Protein AF-A0A177C0W7-F1 (afdb_monomer_lite)

Organism: NCBI:txid1460663

Sequence (112 aa):
MSGLIPLTIIKGAGFEHIPLPTGENATVADFHTTLTQTPSSNPTPITSGFYKIVAGPARSASYTFEEAKYVLQGQIDILDEATGITHHLVPGDYAFFPVGSQVQVCLPYRFF

Radius of gyration: 16.86 Å; chains: 1; bounding box: 41×36×50 Å

pLDDT: mean 88.58, std 11.86, range [36.47, 98.12]

Structure (mmCIF, N/CA/C/O backbone):
data_AF-A0A177C0W7-F1
#
_entry.id   AF-A0A177C0W7-F1
#
loop_
_atom_site.group_PDB
_atom_site.id
_atom_site.type_symbol
_atom_site.label_atom_id
_atom_site.label_alt_id
_atom_site.label_comp_id
_atom_site.label_asym_id
_atom_site.label_entity_id
_atom_site.label_seq_id
_atom_site.pdbx_PDB_ins_code
_atom_site.Cartn_x
_atom_site.Cartn_y
_atom_site.Cartn_z
_atom_site.occupancy
_atom_site.B_iso_or_equiv
_atom_site.auth_seq_id
_atom_site.auth_comp_id
_atom_site.auth_asym_id
_atom_site.auth_atom_id
_atom_site.pdbx_PDB_model_num
ATOM 1 N N . MET A 1 1 ? 18.690 -15.511 -29.718 1.00 49.59 1 MET A N 1
ATOM 2 C CA . MET A 1 1 ? 18.426 -16.200 -28.435 1.00 49.59 1 MET A CA 1
ATOM 3 C C . MET A 1 1 ? 17.077 -15.707 -27.949 1.00 49.59 1 MET A C 1
ATOM 5 O O . MET A 1 1 ? 16.867 -14.502 -28.001 1.00 49.59 1 MET A O 1
ATOM 9 N N . SER A 1 2 ? 16.136 -16.583 -27.594 1.00 58.94 2 SER A N 1
ATOM 10 C CA . SER A 1 2 ? 14.821 -16.143 -27.112 1.00 58.94 2 SER A CA 1
ATOM 11 C C . SER A 1 2 ? 14.996 -15.388 -25.792 1.00 58.94 2 SER A C 1
ATOM 13 O O . SER A 1 2 ? 15.368 -15.992 -24.788 1.00 58.94 2 SER A O 1
ATOM 15 N N . GLY A 1 3 ? 14.779 -14.072 -25.813 1.00 80.88 3 GLY A N 1
ATOM 16 C CA . GLY A 1 3 ? 14.931 -13.168 -24.668 1.00 80.88 3 GLY A CA 1
ATOM 17 C C . GLY A 1 3 ? 13.783 -13.276 -23.667 1.00 80.88 3 GLY A C 1
ATOM 18 O O . GLY A 1 3 ? 13.161 -12.274 -23.336 1.00 80.88 3 GLY A O 1
ATOM 19 N N . LEU A 1 4 ? 13.451 -14.496 -23.243 1.00 87.25 4 LEU A N 1
ATOM 20 C CA . LEU A 1 4 ? 12.434 -14.725 -22.223 1.00 87.25 4 LEU A CA 1
ATOM 21 C C . LEU A 1 4 ? 13.048 -14.455 -20.847 1.00 87.25 4 LEU A C 1
ATOM 23 O O . LEU A 1 4 ? 14.071 -15.040 -20.493 1.00 87.25 4 LEU A O 1
ATOM 27 N N . ILE A 1 5 ? 12.418 -13.560 -20.091 1.00 87.56 5 ILE A N 1
ATOM 28 C CA . ILE A 1 5 ? 12.817 -13.200 -18.730 1.00 87.56 5 ILE A CA 1
ATOM 29 C C . ILE A 1 5 ? 12.019 -14.072 -17.746 1.00 87.56 5 ILE A C 1
ATOM 31 O O . ILE A 1 5 ? 10.804 -14.207 -17.920 1.00 87.56 5 ILE A O 1
ATOM 35 N N . PRO A 1 6 ? 12.657 -14.693 -16.737 1.00 90.62 6 PRO A N 1
ATOM 36 C CA . PRO A 1 6 ? 11.949 -15.505 -15.753 1.00 90.62 6 PRO A CA 1
ATOM 37 C C . PRO A 1 6 ? 11.002 -14.658 -14.893 1.00 90.62 6 PRO A C 1
ATOM 39 O O . PRO A 1 6 ? 11.286 -13.504 -14.578 1.00 90.62 6 PRO A O 1
ATOM 42 N N . LEU A 1 7 ? 9.884 -15.261 -14.483 1.00 93.44 7 LEU A N 1
ATOM 43 C CA . LEU A 1 7 ? 8.944 -14.651 -13.544 1.00 93.44 7 LEU A CA 1
ATOM 44 C C . LEU A 1 7 ? 9.507 -14.680 -12.119 1.00 93.44 7 LEU A C 1
ATOM 46 O O . LEU A 1 7 ? 10.077 -15.686 -11.693 1.00 93.44 7 LEU A O 1
ATOM 50 N N . THR A 1 8 ? 9.237 -13.629 -11.348 1.00 91.25 8 THR A N 1
ATOM 51 C CA . THR A 1 8 ? 9.404 -13.656 -9.891 1.00 91.25 8 THR A CA 1
ATOM 52 C C . THR A 1 8 ? 8.135 -14.213 -9.254 1.00 91.25 8 THR A C 1
ATOM 54 O O . THR A 1 8 ? 7.058 -13.640 -9.404 1.00 91.25 8 THR A O 1
ATOM 57 N N . ILE A 1 9 ? 8.246 -15.335 -8.538 1.00 92.19 9 ILE A N 1
ATOM 58 C CA . ILE A 1 9 ? 7.121 -15.962 -7.833 1.00 92.19 9 ILE A CA 1
ATOM 59 C C . ILE A 1 9 ? 7.525 -16.219 -6.384 1.00 92.19 9 ILE A C 1
ATOM 61 O O . ILE A 1 9 ? 8.419 -17.020 -6.122 1.00 92.19 9 ILE A O 1
ATOM 65 N N . ILE A 1 10 ? 6.814 -15.596 -5.444 1.00 89.19 10 ILE A N 1
ATOM 66 C CA . ILE A 1 10 ? 6.974 -15.841 -4.007 1.00 89.19 10 ILE A CA 1
ATOM 67 C C . ILE A 1 10 ? 5.747 -16.611 -3.529 1.00 89.19 10 ILE A C 1
ATOM 69 O O . ILE A 1 10 ? 4.659 -16.064 -3.355 1.00 89.19 10 ILE A O 1
ATOM 73 N N . LYS A 1 11 ? 5.905 -17.927 -3.379 1.00 89.75 11 LYS A N 1
ATOM 74 C CA . LYS A 1 11 ? 4.843 -18.800 -2.867 1.00 89.75 11 LYS A CA 1
ATOM 75 C C . LYS A 1 11 ? 4.648 -18.529 -1.376 1.00 89.75 11 LYS A C 1
ATOM 77 O O . LYS A 1 11 ? 5.627 -18.458 -0.644 1.00 89.75 11 LYS A O 1
ATOM 82 N N . GLY A 1 12 ? 3.397 -18.399 -0.935 1.00 85.44 12 GLY A N 1
ATOM 83 C CA . GLY A 1 12 ? 3.094 -18.173 0.482 1.00 85.44 12 GLY A CA 1
ATOM 84 C C . GLY A 1 12 ? 3.552 -16.810 1.010 1.00 85.44 12 GLY A C 1
ATOM 85 O O . GLY A 1 12 ? 3.810 -16.688 2.196 1.00 85.44 12 GLY A O 1
ATOM 86 N N . ALA A 1 13 ? 3.656 -15.789 0.150 1.00 81.88 13 ALA A N 1
ATOM 87 C CA . ALA A 1 13 ? 3.980 -14.420 0.570 1.00 81.88 13 ALA A CA 1
ATOM 88 C C . ALA A 1 13 ? 2.953 -13.821 1.556 1.00 81.88 13 ALA A C 1
ATOM 90 O O . ALA A 1 13 ? 3.251 -12.848 2.244 1.00 81.88 13 ALA A O 1
ATOM 91 N N . GLY A 1 14 ? 1.745 -14.393 1.613 1.00 70.50 14 GLY A N 1
ATOM 92 C CA . GLY A 1 14 ? 0.735 -14.057 2.608 1.00 70.50 14 GLY A CA 1
ATOM 93 C C . GLY A 1 14 ? 1.064 -14.665 3.960 1.00 70.50 14 GLY A C 1
ATOM 94 O O . GLY A 1 14 ? 1.328 -15.859 4.061 1.00 70.50 14 GLY A O 1
ATOM 95 N N . PHE A 1 15 ? 1.008 -13.851 5.004 1.00 64.38 15 PHE A N 1
ATOM 96 C CA . PHE A 1 15 ? 1.153 -14.313 6.374 1.00 64.38 15 PHE A CA 1
ATOM 97 C C . PHE A 1 15 ? -0.094 -13.937 7.167 1.00 64.38 15 PHE A C 1
ATOM 99 O O . PHE A 1 15 ? -0.601 -12.819 7.107 1.00 64.38 15 PHE A O 1
ATOM 106 N N . GLU A 1 16 ? -0.575 -14.901 7.941 1.00 55.94 16 GLU A N 1
ATOM 107 C CA . GLU A 1 16 ? -1.760 -14.785 8.794 1.00 55.94 16 GLU A CA 1
ATOM 108 C C . GLU A 1 16 ? -1.502 -13.941 10.057 1.00 55.94 16 GLU A C 1
ATOM 110 O O . GLU A 1 16 ? -2.398 -13.724 10.869 1.00 55.94 16 GLU A O 1
ATOM 115 N N . HIS A 1 17 ? -0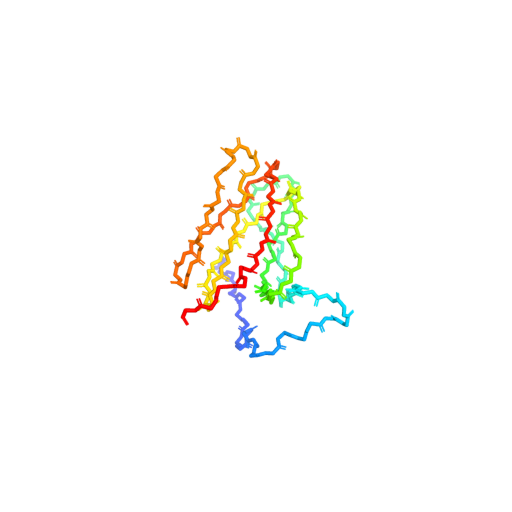.276 -13.439 10.250 1.00 68.12 17 HIS A N 1
ATOM 116 C CA . HIS A 1 17 ? 0.114 -12.802 11.502 1.00 68.12 17 HIS A CA 1
ATOM 117 C C . HIS A 1 17 ? 1.085 -11.628 11.308 1.00 68.12 17 HIS A C 1
ATOM 119 O O . HIS A 1 17 ? 2.284 -11.783 11.535 1.00 68.12 17 HIS A O 1
ATOM 125 N N . ILE A 1 18 ? 0.587 -10.439 10.915 1.00 82.88 18 ILE A N 1
ATOM 126 C CA . ILE A 1 18 ? 1.367 -9.200 11.107 1.00 82.88 18 ILE A CA 1
ATOM 127 C C . ILE A 1 18 ? 1.340 -8.840 12.592 1.00 82.88 18 ILE A C 1
ATOM 129 O O . ILE A 1 18 ? 0.258 -8.475 13.086 1.00 82.88 18 ILE A O 1
ATOM 133 N N . PRO A 1 19 ? 2.470 -8.945 13.326 1.00 84.44 19 PRO A N 1
ATOM 134 C CA . PRO A 1 19 ? 2.523 -8.448 14.687 1.00 84.44 19 PRO A CA 1
ATOM 135 C C . PRO A 1 19 ? 2.426 -6.922 14.654 1.00 84.44 19 PRO A C 1
ATOM 137 O O . PRO A 1 19 ? 3.089 -6.250 13.862 1.00 84.44 19 PRO A O 1
ATOM 140 N N . LEU A 1 20 ? 1.581 -6.378 15.523 1.00 87.00 20 LEU A N 1
ATOM 141 C CA . LEU A 1 20 ? 1.553 -4.946 15.776 1.00 87.00 20 LEU A CA 1
ATOM 142 C C . LEU A 1 20 ? 2.670 -4.613 16.770 1.00 87.00 20 LEU A C 1
ATOM 144 O O . LEU A 1 20 ? 2.740 -5.266 17.816 1.00 87.00 20 LEU A O 1
ATOM 148 N N . PRO A 1 21 ? 3.541 -3.635 16.473 1.00 87.25 21 PRO A N 1
ATOM 149 C CA . PRO A 1 21 ? 4.477 -3.114 17.459 1.00 87.25 21 PRO A CA 1
ATOM 150 C C . PRO A 1 21 ? 3.737 -2.606 18.704 1.00 87.25 21 PRO A C 1
ATOM 152 O O . PRO A 1 21 ? 2.627 -2.082 18.612 1.00 87.25 21 PRO A O 1
ATOM 155 N N . THR A 1 22 ? 4.347 -2.751 19.881 1.00 88.31 22 THR A N 1
ATOM 156 C CA . THR A 1 22 ? 3.750 -2.292 21.142 1.00 88.31 22 THR A CA 1
ATOM 157 C C . THR A 1 22 ? 3.417 -0.802 21.076 1.00 88.31 22 THR A C 1
ATOM 159 O O . THR A 1 22 ? 4.296 0.016 20.828 1.00 88.31 22 THR A O 1
ATOM 162 N N . GLY A 1 23 ? 2.157 -0.455 21.343 1.00 85.88 23 GLY A N 1
ATOM 163 C CA . GLY A 1 23 ? 1.677 0.931 21.311 1.00 85.88 23 GLY A CA 1
ATOM 164 C C . GLY A 1 23 ? 1.266 1.436 19.924 1.00 85.88 23 GLY A C 1
ATOM 165 O O . GLY A 1 23 ? 0.707 2.525 19.832 1.00 85.88 23 GLY A O 1
ATOM 166 N N . GLU A 1 24 ? 1.467 0.649 18.864 1.00 88.56 24 GLU A N 1
ATOM 167 C CA . GLU A 1 24 ? 1.007 0.978 17.516 1.00 88.56 24 GLU A CA 1
ATOM 168 C C . GLU A 1 24 ? -0.309 0.265 17.185 1.00 88.56 24 GLU A C 1
ATOM 170 O O . GLU A 1 24 ? -0.547 -0.878 17.575 1.00 88.56 24 GLU A O 1
ATOM 175 N N . ASN A 1 25 ? -1.174 0.939 16.424 1.00 89.50 25 ASN A N 1
ATOM 176 C CA . ASN A 1 25 ? -2.434 0.376 15.929 1.00 89.50 25 ASN A CA 1
ATOM 177 C C . ASN A 1 25 ? -2.402 0.075 14.428 1.00 89.50 25 ASN A C 1
ATOM 179 O O . ASN A 1 25 ? -3.410 -0.353 13.881 1.00 89.50 25 ASN A O 1
ATOM 183 N N . ALA A 1 26 ? -1.267 0.276 13.763 1.00 90.38 26 ALA A N 1
ATOM 184 C CA . ALA A 1 26 ? -1.072 -0.085 12.369 1.00 90.38 26 ALA A CA 1
ATOM 185 C C . ALA A 1 26 ? 0.347 -0.605 12.140 1.00 90.38 26 ALA A C 1
ATOM 187 O O 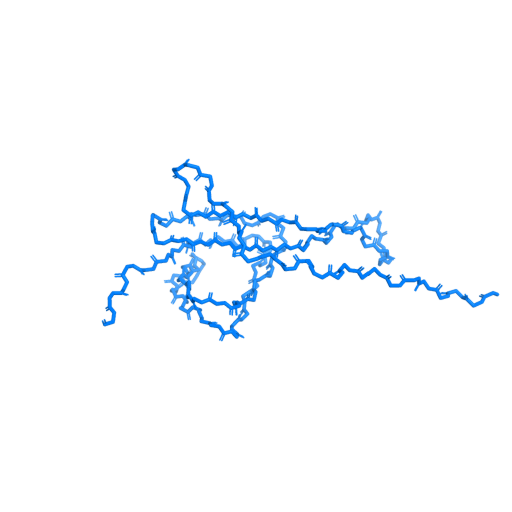. ALA A 1 26 ? 1.269 -0.282 12.886 1.00 90.38 26 ALA A O 1
ATOM 188 N N . THR A 1 27 ? 0.520 -1.423 11.111 1.00 90.56 27 THR A N 1
ATOM 189 C CA . THR A 1 27 ? 1.814 -1.978 10.722 1.00 90.56 27 THR A CA 1
ATOM 190 C C . THR A 1 27 ? 1.815 -2.327 9.237 1.00 90.56 27 THR A C 1
ATOM 192 O O . THR A 1 27 ? 0.777 -2.664 8.655 1.00 90.56 27 THR A O 1
ATOM 195 N N . VAL A 1 28 ? 2.994 -2.230 8.634 1.00 90.19 28 VAL A N 1
ATOM 196 C CA . VAL A 1 28 ? 3.287 -2.698 7.280 1.00 90.19 28 VAL A CA 1
ATOM 197 C C . VAL A 1 28 ? 4.235 -3.880 7.379 1.00 90.19 28 VAL A C 1
ATOM 199 O O . VAL A 1 28 ? 5.097 -3.928 8.258 1.00 90.19 28 VAL A O 1
ATOM 202 N N . ALA A 1 29 ? 4.084 -4.837 6.480 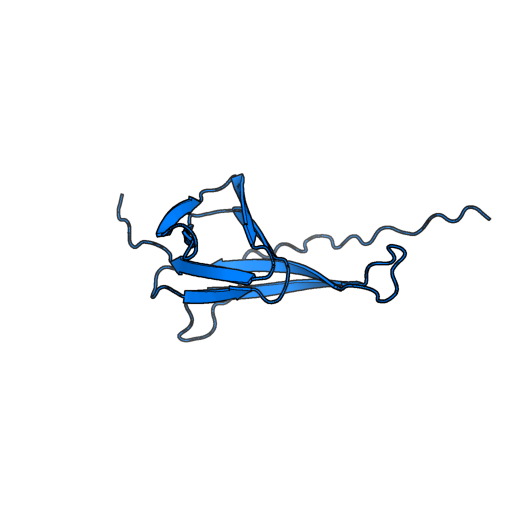1.00 89.94 29 ALA A N 1
ATOM 203 C CA . ALA A 1 29 ? 5.030 -5.930 6.355 1.00 89.94 29 ALA A CA 1
ATOM 204 C C . ALA A 1 29 ? 5.201 -6.281 4.880 1.00 89.94 29 ALA A C 1
ATOM 206 O O . ALA A 1 29 ? 4.439 -7.049 4.283 1.00 89.94 29 ALA A O 1
ATOM 207 N N . ASP A 1 30 ? 6.217 -5.641 4.314 1.00 91.94 30 ASP A N 1
ATOM 208 C CA . ASP A 1 30 ? 6.670 -5.833 2.949 1.00 91.94 30 ASP A CA 1
ATOM 209 C C . ASP A 1 30 ? 7.357 -7.187 2.822 1.00 91.94 30 ASP A C 1
ATOM 211 O O . ASP A 1 30 ? 8.188 -7.566 3.648 1.00 91.94 30 ASP A O 1
ATOM 215 N N . PHE A 1 31 ? 7.013 -7.924 1.772 1.00 91.00 31 PHE A N 1
ATOM 216 C CA . PHE A 1 31 ? 7.627 -9.219 1.483 1.00 91.00 31 PHE A CA 1
ATOM 217 C C . PHE A 1 31 ? 8.494 -9.178 0.224 1.00 91.00 31 PHE A C 1
ATOM 219 O O . PHE A 1 31 ? 9.291 -10.093 0.002 1.00 91.00 31 PHE A O 1
ATOM 226 N N . HIS A 1 32 ? 8.353 -8.150 -0.620 1.00 92.44 32 HIS A N 1
ATOM 227 C CA . HIS A 1 32 ? 9.173 -8.025 -1.817 1.00 92.44 32 HIS A CA 1
ATOM 228 C C . HIS A 1 32 ? 9.276 -6.598 -2.339 1.00 92.44 32 HIS A C 1
ATOM 230 O O . HIS A 1 32 ? 8.275 -5.894 -2.428 1.00 92.44 32 HIS A O 1
ATOM 236 N N . THR A 1 33 ? 10.469 -6.233 -2.799 1.00 94.38 33 THR A N 1
ATOM 237 C CA . THR A 1 33 ? 10.706 -5.035 -3.605 1.00 94.38 33 THR A CA 1
ATOM 238 C C . THR A 1 33 ? 11.435 -5.441 -4.878 1.00 94.38 33 THR A C 1
ATOM 240 O O . THR A 1 33 ? 12.439 -6.153 -4.826 1.00 94.38 33 THR A O 1
ATOM 243 N N . THR A 1 34 ? 10.952 -4.973 -6.025 1.00 93.31 34 THR A N 1
ATOM 244 C CA . THR A 1 34 ? 11.600 -5.149 -7.330 1.00 93.31 34 THR A CA 1
ATOM 245 C C . THR A 1 34 ? 11.868 -3.786 -7.953 1.00 93.31 34 THR A C 1
ATOM 247 O O . THR A 1 34 ? 11.033 -2.894 -7.859 1.00 93.31 34 THR A O 1
ATOM 250 N N . LEU A 1 35 ? 13.00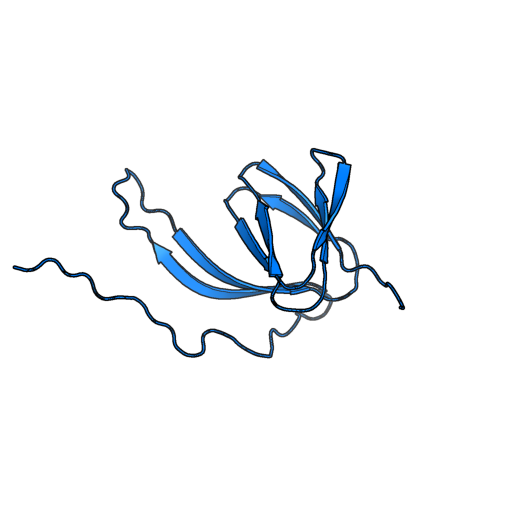0 -3.621 -8.637 1.00 93.12 35 LEU A N 1
ATOM 251 C CA . LEU A 1 35 ? 13.223 -2.461 -9.501 1.00 93.12 35 LEU A CA 1
ATOM 252 C C . LEU A 1 35 ? 12.631 -2.725 -10.886 1.00 93.12 35 LEU A C 1
ATOM 254 O O . LEU A 1 35 ? 12.878 -3.776 -11.483 1.00 93.12 35 LEU A O 1
ATOM 258 N N . THR A 1 36 ? 11.863 -1.774 -11.406 1.00 90.44 36 THR A N 1
ATOM 259 C CA . THR A 1 36 ? 11.301 -1.863 -12.751 1.00 90.44 36 THR A CA 1
ATOM 260 C C . THR A 1 36 ? 12.407 -1.882 -13.802 1.00 90.44 36 THR A C 1
ATOM 262 O O . THR A 1 36 ? 13.424 -1.201 -13.689 1.00 90.44 36 THR A O 1
ATOM 265 N N . GLN A 1 37 ? 12.188 -2.672 -14.853 1.00 88.81 37 GLN A N 1
ATOM 266 C CA . GLN A 1 37 ? 13.011 -2.659 -16.069 1.00 88.81 37 GLN A CA 1
ATOM 267 C C . GLN A 1 37 ? 12.287 -1.968 -17.232 1.00 88.81 37 GLN A C 1
ATOM 269 O O . GLN A 1 37 ? 12.703 -2.074 -18.385 1.00 88.81 37 GLN A O 1
ATOM 274 N N . THR A 1 38 ? 11.183 -1.273 -16.939 1.00 89.44 38 THR A N 1
ATOM 275 C CA . THR A 1 38 ? 10.505 -0.408 -17.902 1.00 89.44 38 THR A CA 1
ATOM 276 C C . THR A 1 38 ? 11.514 0.615 -18.423 1.00 89.44 38 THR A C 1
ATOM 278 O O . THR A 1 38 ? 12.180 1.240 -17.599 1.00 89.44 38 THR A O 1
ATOM 281 N N . PRO A 1 39 ? 11.653 0.803 -19.750 1.00 89.62 39 PRO A N 1
ATOM 282 C CA . PRO A 1 39 ? 12.591 1.774 -20.297 1.00 89.62 39 PRO A CA 1
ATOM 283 C C . PRO A 1 39 ? 12.319 3.182 -19.750 1.00 89.62 39 PRO A C 1
ATOM 285 O O . PRO A 1 39 ? 11.357 3.843 -20.135 1.00 89.62 39 PRO A O 1
ATOM 288 N N . SER A 1 40 ? 13.172 3.629 -18.835 1.00 86.75 40 SER A N 1
ATOM 289 C CA . SER A 1 40 ? 13.150 4.949 -18.212 1.00 86.75 40 SER A CA 1
ATOM 290 C C . SER A 1 40 ? 14.585 5.372 -17.886 1.00 86.75 40 SER A C 1
ATOM 292 O O . SER A 1 40 ? 15.508 4.556 -17.895 1.00 86.75 40 SER A O 1
ATOM 294 N N . SER A 1 41 ? 14.795 6.659 -17.604 1.00 86.81 41 SER A N 1
ATOM 295 C CA . SER A 1 41 ? 16.110 7.163 -17.187 1.00 86.81 41 SER A CA 1
ATOM 296 C C . SER A 1 41 ? 16.540 6.646 -15.812 1.00 86.81 41 SER A C 1
ATOM 298 O O . SER A 1 41 ? 17.736 6.581 -15.551 1.00 86.81 41 SER A O 1
ATOM 300 N N . ASN A 1 42 ? 15.584 6.264 -14.958 1.00 87.44 42 ASN A N 1
ATOM 301 C CA . ASN A 1 42 ? 15.813 5.766 -13.606 1.00 87.44 42 ASN A CA 1
ATOM 302 C C . ASN A 1 42 ? 14.851 4.602 -13.300 1.00 87.44 42 ASN A C 1
ATOM 304 O O . ASN A 1 42 ? 13.632 4.814 -13.337 1.00 87.44 42 ASN A O 1
ATOM 308 N N . PRO A 1 43 ? 15.361 3.403 -12.960 1.00 89.38 43 PRO A N 1
ATOM 309 C CA . PRO A 1 43 ? 14.538 2.307 -12.453 1.00 89.38 43 PRO A CA 1
ATOM 310 C C . PRO A 1 43 ? 13.739 2.735 -11.218 1.00 89.38 43 PRO A C 1
ATOM 312 O O . PRO A 1 43 ? 14.285 3.354 -10.304 1.00 89.38 43 PRO A O 1
ATOM 315 N N . THR A 1 44 ? 12.455 2.386 -11.173 1.00 92.50 44 THR A N 1
ATOM 316 C CA . THR A 1 44 ? 11.566 2.700 -10.044 1.00 92.50 44 THR A CA 1
ATOM 317 C C . THR A 1 44 ? 11.299 1.454 -9.199 1.00 92.50 44 THR A C 1
ATOM 319 O O . THR A 1 44 ? 11.098 0.378 -9.762 1.00 92.50 44 THR A O 1
ATOM 322 N N . PRO A 1 45 ? 11.303 1.539 -7.859 1.00 94.19 45 PRO A N 1
ATOM 323 C CA . PRO A 1 45 ? 10.931 0.409 -7.020 1.00 94.19 45 PRO A CA 1
ATOM 324 C C . PRO A 1 45 ? 9.418 0.162 -7.064 1.00 94.19 45 PRO A C 1
ATOM 326 O O . PRO A 1 45 ? 8.621 1.095 -7.046 1.00 94.19 45 PRO A O 1
ATOM 329 N N . ILE A 1 46 ? 9.036 -1.112 -7.069 1.00 94.94 46 ILE A N 1
ATOM 330 C CA . ILE A 1 46 ? 7.692 -1.595 -6.758 1.00 94.94 46 ILE A CA 1
ATOM 331 C C . ILE A 1 46 ? 7.829 -2.467 -5.517 1.00 94.94 46 ILE A C 1
ATOM 333 O O . ILE A 1 46 ? 8.530 -3.479 -5.552 1.00 94.94 46 ILE A O 1
ATOM 337 N N . THR A 1 47 ? 7.158 -2.078 -4.437 1.00 95.00 47 THR A N 1
ATOM 338 C CA . THR A 1 47 ? 7.127 -2.834 -3.183 1.00 95.00 47 THR A CA 1
ATOM 339 C C . THR A 1 47 ? 5.755 -3.468 -3.001 1.00 95.00 47 THR A C 1
ATOM 341 O O . THR A 1 47 ? 4.729 -2.853 -3.273 1.00 95.00 47 THR A O 1
ATOM 344 N N . SER A 1 48 ? 5.739 -4.727 -2.578 1.00 93.56 48 SER A N 1
ATOM 345 C CA . SER A 1 48 ? 4.540 -5.490 -2.256 1.00 93.56 48 SER A CA 1
ATOM 346 C C . SER A 1 48 ? 4.595 -5.935 -0.802 1.00 93.56 48 SER A C 1
ATOM 348 O O . SER A 1 48 ? 5.609 -6.457 -0.330 1.00 93.56 48 SER A O 1
ATOM 350 N N . GLY A 1 49 ? 3.480 -5.747 -0.108 1.00 92.69 49 GLY A N 1
ATOM 351 C CA . GLY A 1 49 ? 3.381 -5.990 1.319 1.00 92.69 49 GLY A CA 1
ATOM 352 C C . GLY A 1 49 ? 1.945 -6.100 1.786 1.00 92.69 49 GLY A C 1
ATOM 353 O O . GLY A 1 49 ? 0.998 -5.960 1.011 1.00 92.69 49 GLY A O 1
ATOM 354 N N . PHE A 1 50 ? 1.801 -6.347 3.081 1.00 92.19 50 PHE A N 1
ATOM 355 C CA . PHE A 1 50 ? 0.522 -6.284 3.768 1.00 92.19 50 PHE A CA 1
ATOM 356 C C . PHE A 1 50 ? 0.477 -5.062 4.663 1.00 92.19 50 PHE A C 1
ATOM 358 O O . PHE A 1 50 ? 1.459 -4.696 5.305 1.00 92.19 50 PHE A O 1
ATOM 365 N N . TYR A 1 51 ? -0.709 -4.480 4.742 1.00 91.44 51 TYR A N 1
ATOM 366 C CA . TYR A 1 51 ? -1.032 -3.441 5.695 1.00 91.44 51 TYR A CA 1
ATOM 367 C C . TYR A 1 51 ? -2.083 -3.984 6.654 1.00 91.44 51 TYR A C 1
ATOM 369 O O . TYR A 1 51 ? -3.119 -4.494 6.224 1.00 91.44 51 TYR A O 1
ATOM 377 N N . LYS A 1 52 ? -1.814 -3.881 7.953 1.00 90.62 52 LYS A N 1
ATOM 378 C CA . LYS A 1 52 ? -2.770 -4.219 9.005 1.00 90.62 52 LYS A CA 1
ATOM 379 C C . LYS A 1 52 ? -2.975 -3.002 9.879 1.00 90.62 52 LYS A C 1
ATOM 381 O O . LYS A 1 52 ? -2.014 -2.393 10.334 1.00 90.62 52 LYS A O 1
ATOM 386 N N . ILE A 1 53 ? -4.232 -2.715 10.166 1.00 89.62 53 ILE A N 1
ATOM 387 C CA . ILE A 1 53 ? -4.653 -1.708 11.130 1.00 89.62 53 ILE A CA 1
ATOM 388 C C . ILE A 1 53 ? -5.653 -2.351 12.094 1.00 89.62 53 ILE A C 1
ATOM 390 O O . ILE A 1 53 ? -6.380 -3.273 11.725 1.00 89.62 53 ILE A O 1
ATOM 394 N N . VAL A 1 54 ? -5.659 -1.898 13.345 1.00 89.56 54 VAL A N 1
ATOM 395 C CA . VAL A 1 54 ? -6.666 -2.215 14.365 1.00 89.56 54 VAL A CA 1
ATOM 396 C C . VAL A 1 54 ? -7.277 -0.924 14.908 1.00 89.56 54 VAL A C 1
ATOM 398 O O . VAL A 1 54 ? -6.735 0.168 14.710 1.00 89.56 54 VAL A O 1
ATOM 401 N N . ALA A 1 55 ? -8.425 -1.049 15.579 1.00 88.12 55 ALA A N 1
ATOM 402 C CA . ALA A 1 55 ? -9.117 0.087 16.175 1.00 88.12 55 ALA A CA 1
ATOM 403 C C . ALA A 1 55 ? -8.176 0.894 17.085 1.00 88.12 55 ALA A C 1
ATOM 405 O O . ALA A 1 55 ? -7.393 0.339 17.857 1.00 88.12 55 ALA A O 1
ATOM 406 N N . GLY A 1 56 ? -8.226 2.216 16.951 1.00 85.31 56 GLY A N 1
ATOM 407 C CA . GLY A 1 56 ? -7.289 3.130 17.590 1.00 85.31 56 GLY A CA 1
ATOM 408 C C . GLY A 1 56 ? -7.390 4.539 17.003 1.00 85.31 56 GLY A C 1
ATOM 409 O O . GLY A 1 56 ? -8.309 4.811 16.229 1.00 85.31 56 GLY A O 1
ATOM 410 N N . PRO A 1 57 ? -6.469 5.443 17.373 1.00 85.88 57 PRO A N 1
ATOM 411 C CA . PRO A 1 57 ? -6.430 6.795 16.830 1.00 85.88 57 PRO A CA 1
ATOM 412 C C . PRO A 1 57 ? -6.285 6.798 15.306 1.00 85.88 57 PRO A C 1
ATOM 414 O O . PRO A 1 57 ? -5.625 5.921 14.735 1.00 85.88 57 PRO A O 1
ATOM 417 N N . ALA A 1 58 ? -6.871 7.812 14.667 1.00 88.88 58 ALA A N 1
ATOM 418 C CA . ALA A 1 58 ? -6.650 8.070 13.252 1.00 88.88 58 ALA A CA 1
ATOM 419 C C . ALA A 1 58 ? -5.166 8.372 12.990 1.00 88.88 58 ALA A C 1
ATOM 421 O O . ALA A 1 58 ? -4.492 9.004 13.807 1.00 88.88 58 ALA A O 1
ATOM 422 N N . ARG A 1 59 ? -4.659 7.913 11.847 1.00 88.31 59 ARG A N 1
ATOM 423 C CA . ARG A 1 59 ? -3.282 8.133 11.401 1.00 88.31 59 ARG A CA 1
ATOM 424 C C . ARG A 1 59 ? -3.292 8.984 10.143 1.00 88.31 59 ARG A C 1
ATOM 426 O O . ARG A 1 59 ? -3.846 8.566 9.130 1.00 88.31 59 ARG A O 1
ATOM 433 N N . SER A 1 60 ? -2.671 10.156 10.213 1.00 92.94 60 SER A N 1
ATOM 434 C CA . SER A 1 60 ? -2.428 10.987 9.034 1.00 92.94 60 SER A CA 1
ATOM 435 C C . SER A 1 60 ? -1.310 10.385 8.187 1.00 92.94 60 SER A C 1
ATOM 437 O O . SER A 1 60 ? -0.293 9.942 8.724 1.00 92.94 60 SER A O 1
ATOM 439 N N . ALA A 1 61 ? -1.488 10.396 6.870 1.00 92.19 61 ALA A N 1
ATOM 440 C CA . ALA A 1 61 ? -0.480 9.982 5.905 1.00 92.19 61 ALA A CA 1
ATOM 441 C C . ALA A 1 61 ? -0.391 10.996 4.758 1.00 92.19 61 ALA A C 1
ATOM 443 O O . ALA A 1 61 ? -1.409 11.444 4.230 1.00 92.19 61 ALA A O 1
ATOM 444 N N . SER A 1 62 ? 0.842 11.330 4.370 1.00 95.88 62 SER A N 1
ATOM 445 C CA . SER A 1 62 ? 1.149 12.174 3.213 1.00 95.88 62 SER A CA 1
ATOM 446 C C . SER A 1 62 ? 1.988 11.375 2.223 1.00 95.88 62 SER A C 1
ATOM 448 O O . SER A 1 62 ? 3.053 10.862 2.572 1.00 95.88 62 SER A O 1
ATOM 450 N N . TYR A 1 63 ? 1.508 11.270 0.989 1.00 95.31 63 TYR A N 1
ATOM 451 C CA . TYR A 1 63 ? 2.072 10.370 -0.009 1.00 95.31 63 TYR A CA 1
ATOM 452 C C . TYR A 1 63 ? 3.093 11.079 -0.898 1.00 95.31 63 TYR A C 1
ATOM 454 O O . TYR A 1 63 ? 2.748 11.913 -1.731 1.00 95.31 63 TYR A O 1
ATOM 462 N N . THR A 1 64 ? 4.370 10.726 -0.742 1.00 96.25 64 THR A N 1
ATOM 463 C CA . THR A 1 64 ? 5.464 11.141 -1.644 1.00 96.25 64 THR A CA 1
ATOM 464 C C . THR A 1 64 ? 5.767 10.097 -2.722 1.00 96.25 64 THR A C 1
ATOM 466 O O . THR A 1 64 ? 6.665 10.288 -3.541 1.00 96.25 64 THR A O 1
ATOM 469 N N . PHE A 1 65 ? 5.009 9.001 -2.725 1.00 94.50 65 PHE A N 1
ATOM 470 C CA . PHE A 1 65 ? 5.059 7.903 -3.679 1.00 94.50 65 PHE A CA 1
ATOM 471 C C . PHE A 1 65 ? 3.641 7.385 -3.938 1.00 94.50 65 PHE A C 1
ATOM 473 O O . PHE A 1 65 ? 2.726 7.644 -3.159 1.00 94.50 65 PHE A O 1
ATOM 480 N N . GLU A 1 66 ? 3.490 6.644 -5.029 1.00 96.00 66 GLU A N 1
ATOM 481 C CA . GLU A 1 66 ? 2.240 5.993 -5.411 1.00 96.00 66 GLU A CA 1
ATOM 482 C C . GLU A 1 66 ? 1.988 4.767 -4.527 1.00 96.00 66 GLU A C 1
ATOM 484 O O . GLU A 1 66 ? 2.833 3.871 -4.451 1.00 96.00 66 GLU A O 1
ATOM 489 N N . GLU A 1 67 ? 0.823 4.697 -3.886 1.00 96.25 67 GLU A N 1
ATOM 490 C CA . GLU A 1 67 ? 0.406 3.521 -3.123 1.00 96.25 67 GLU A CA 1
ATOM 491 C C . GLU A 1 67 ? -0.952 3.021 -3.609 1.00 96.25 67 GLU A C 1
ATOM 493 O O . GLU A 1 67 ? -1.864 3.793 -3.890 1.00 96.25 67 GLU A O 1
ATOM 498 N N . ALA A 1 68 ? -1.104 1.704 -3.672 1.00 96.50 68 ALA A N 1
ATOM 499 C CA . ALA A 1 68 ? -2.387 1.065 -3.894 1.00 96.50 68 ALA A CA 1
ATOM 500 C C . ALA A 1 68 ? -2.679 0.103 -2.745 1.00 96.50 68 ALA A C 1
ATOM 502 O O . ALA A 1 68 ? -1.802 -0.647 -2.311 1.00 96.50 68 ALA A O 1
ATOM 503 N N . LYS A 1 69 ? -3.923 0.099 -2.271 1.00 95.19 69 LYS A N 1
ATOM 504 C CA . LYS A 1 69 ? -4.407 -0.859 -1.277 1.00 95.19 69 LYS A CA 1
ATOM 505 C C . LYS A 1 69 ? -5.635 -1.572 -1.815 1.00 95.19 69 LYS A C 1
ATOM 507 O O . LYS A 1 69 ? -6.553 -0.945 -2.334 1.00 95.19 69 LYS A O 1
ATOM 512 N N . TYR A 1 70 ? -5.648 -2.887 -1.648 1.00 95.94 70 TYR A N 1
ATOM 513 C CA . TYR A 1 70 ? -6.813 -3.726 -1.886 1.00 95.94 70 TYR A CA 1
ATOM 514 C C . TYR A 1 70 ? -7.230 -4.355 -0.561 1.00 95.94 70 TYR A C 1
ATOM 516 O O . TYR A 1 70 ? -6.401 -4.965 0.122 1.00 95.94 70 TYR A O 1
ATOM 524 N N . VAL A 1 71 ? -8.487 -4.177 -0.165 1.00 94.69 71 VAL A N 1
ATOM 525 C CA . VAL A 1 71 ? -8.962 -4.642 1.141 1.00 94.69 71 VAL A CA 1
ATOM 526 C C . VAL A 1 71 ? -9.226 -6.143 1.077 1.00 94.69 71 VAL A C 1
ATOM 528 O O . VAL A 1 71 ? -10.125 -6.606 0.379 1.00 94.69 71 VAL A O 1
ATOM 531 N N . LEU A 1 72 ? -8.436 -6.913 1.828 1.00 92.69 72 LEU A N 1
ATOM 532 C CA . LEU A 1 72 ? -8.571 -8.371 1.902 1.00 92.69 72 LEU A CA 1
ATOM 533 C C . LEU A 1 72 ? -9.572 -8.819 2.971 1.00 92.69 72 LEU A C 1
ATOM 535 O O . LEU A 1 72 ? -10.304 -9.784 2.771 1.00 92.69 72 LEU A O 1
ATOM 539 N N . GLN A 1 73 ? -9.588 -8.141 4.119 1.00 91.31 73 GLN A N 1
ATOM 540 C CA . GLN A 1 73 ? -10.431 -8.478 5.261 1.00 91.31 73 GLN A CA 1
ATOM 541 C C . GLN A 1 73 ? -10.659 -7.243 6.135 1.00 91.31 73 GLN A C 1
ATOM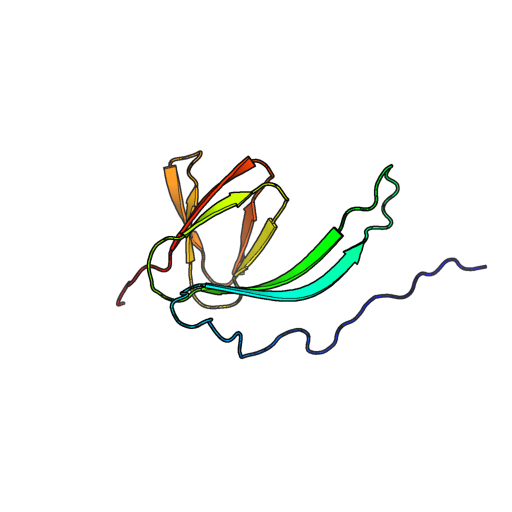 543 O O . GLN A 1 73 ? -9.805 -6.360 6.210 1.00 91.31 73 GLN A O 1
ATOM 548 N N . GLY A 1 74 ? -11.783 -7.228 6.852 1.00 91.12 74 GLY A N 1
ATOM 549 C CA . GLY A 1 74 ? -12.127 -6.158 7.779 1.00 91.12 74 GLY A CA 1
ATOM 550 C C . GLY A 1 74 ? -12.691 -4.953 7.042 1.00 91.12 74 GLY A C 1
ATOM 551 O O . GLY A 1 74 ? -13.347 -5.104 6.020 1.00 91.12 74 GLY A O 1
ATOM 552 N N . GLN A 1 75 ? -12.458 -3.771 7.588 1.00 92.31 75 GLN A N 1
ATOM 553 C CA . GLN A 1 75 ? -12.926 -2.510 7.026 1.00 92.31 75 GLN A CA 1
ATOM 554 C C . GLN A 1 75 ? -11.926 -1.408 7.364 1.00 92.31 75 GLN A C 1
ATOM 556 O O . GLN A 1 75 ? -11.095 -1.590 8.253 1.00 92.31 75 GLN A O 1
ATOM 561 N N . ILE A 1 76 ? -11.992 -0.276 6.678 1.00 92.50 76 ILE A N 1
ATOM 562 C CA . ILE A 1 76 ? -11.169 0.894 6.980 1.00 92.50 76 ILE A CA 1
ATOM 563 C C . ILE A 1 76 ? -11.889 2.158 6.521 1.00 92.50 76 ILE A C 1
ATOM 565 O O . ILE A 1 76 ? -12.447 2.185 5.427 1.00 92.50 76 ILE A O 1
ATOM 569 N N . ASP A 1 77 ? -11.873 3.193 7.355 1.00 93.94 77 ASP A N 1
ATOM 570 C CA . ASP A 1 77 ? -12.358 4.517 6.982 1.00 93.94 77 ASP A CA 1
ATOM 571 C C . ASP A 1 77 ? -11.160 5.379 6.579 1.00 93.94 77 ASP A C 1
ATOM 573 O O . ASP A 1 77 ? -10.153 5.456 7.292 1.00 93.94 77 ASP A O 1
ATOM 577 N N . ILE A 1 78 ? -11.269 6.028 5.423 1.00 95.19 78 ILE A N 1
ATOM 578 C CA . ILE A 1 78 ? -10.244 6.922 4.888 1.00 95.19 78 ILE A CA 1
ATOM 579 C C . ILE A 1 78 ? -10.878 8.279 4.628 1.00 95.19 78 ILE A C 1
ATOM 581 O O . ILE A 1 78 ? -11.710 8.417 3.734 1.00 95.19 78 ILE A O 1
ATOM 585 N N . LEU A 1 79 ? -10.475 9.283 5.400 1.00 96.31 79 LEU A N 1
ATOM 586 C CA . LEU A 1 79 ? -10.765 10.677 5.096 1.00 96.31 79 LEU A CA 1
ATOM 587 C C . LEU A 1 79 ? -9.800 11.148 4.011 1.00 96.31 79 LEU A C 1
ATOM 589 O O . LEU A 1 79 ? -8.601 11.242 4.264 1.00 96.31 79 LEU A O 1
ATOM 593 N N . ASP A 1 80 ? -10.326 11.453 2.830 1.00 97.25 80 ASP A N 1
ATOM 594 C CA . ASP A 1 80 ? -9.612 12.187 1.791 1.00 97.25 80 ASP A CA 1
ATOM 595 C C . ASP A 1 80 ? -9.629 13.678 2.146 1.00 97.25 80 ASP A C 1
ATOM 597 O O . ASP A 1 80 ? -10.675 14.329 2.099 1.00 97.25 80 ASP A O 1
ATOM 601 N N . GLU A 1 81 ? -8.477 14.230 2.530 1.00 97.19 81 GLU A N 1
ATOM 602 C CA . GLU A 1 81 ? -8.391 15.631 2.951 1.00 97.19 81 GLU A CA 1
ATOM 603 C C . GLU A 1 81 ? -8.615 16.610 1.790 1.00 97.19 81 GLU A C 1
ATOM 605 O O . GLU A 1 81 ? -9.009 17.752 2.029 1.00 97.19 81 GLU A O 1
ATOM 610 N N . ALA A 1 82 ? -8.419 16.183 0.537 1.00 96.94 82 ALA A N 1
ATOM 611 C CA . ALA A 1 82 ? -8.633 17.041 -0.625 1.00 96.94 82 ALA A CA 1
ATOM 612 C C . ALA A 1 82 ? -10.124 17.297 -0.888 1.00 96.94 82 ALA A C 1
ATOM 614 O O . ALA A 1 82 ? -10.500 18.390 -1.317 1.00 96.94 82 ALA A O 1
ATOM 615 N N . THR A 1 83 ? -10.977 16.304 -0.628 1.00 97.25 83 THR A N 1
ATOM 616 C CA . THR A 1 83 ? -12.430 16.400 -0.842 1.00 97.25 83 THR A CA 1
ATOM 617 C C . THR A 1 83 ? -13.222 16.582 0.452 1.00 97.25 83 THR A C 1
ATOM 619 O O . THR A 1 83 ? -14.378 17.003 0.410 1.00 97.25 83 THR A O 1
ATOM 622 N N . GLY A 1 84 ? -12.621 16.271 1.603 1.00 96.56 84 GLY A N 1
ATOM 623 C CA . GLY A 1 84 ? -13.291 16.216 2.902 1.00 96.56 84 GLY A CA 1
ATOM 624 C C . GLY A 1 84 ? -14.222 15.008 3.064 1.00 96.56 84 GLY A C 1
ATOM 625 O O . GLY A 1 84 ? -14.975 14.945 4.038 1.00 96.56 84 GLY A O 1
ATOM 626 N N . ILE A 1 85 ? -14.208 14.059 2.123 1.00 96.81 85 ILE A N 1
ATOM 627 C CA . ILE A 1 85 ? -15.086 12.887 2.131 1.00 96.81 85 ILE A CA 1
ATOM 628 C C . ILE A 1 85 ? -14.401 11.740 2.873 1.00 96.81 85 ILE A C 1
ATOM 630 O O . ILE A 1 85 ? -13.230 11.441 2.660 1.00 96.81 85 ILE A O 1
ATOM 634 N N . THR A 1 86 ? -15.154 11.069 3.747 1.00 96.50 86 THR A N 1
ATOM 635 C CA . THR A 1 86 ? -14.722 9.801 4.345 1.00 96.50 86 THR A CA 1
ATOM 636 C C . THR A 1 86 ? -15.256 8.633 3.528 1.00 96.50 86 THR A C 1
ATOM 638 O O . THR A 1 86 ? -16.468 8.468 3.387 1.00 96.50 86 THR A O 1
ATOM 641 N N . HIS A 1 87 ? -14.348 7.815 3.012 1.00 96.12 87 HIS A N 1
ATOM 642 C CA . HIS A 1 87 ? -14.646 6.589 2.287 1.00 96.12 87 HIS A CA 1
ATOM 643 C C . HIS A 1 87 ? -14.576 5.395 3.236 1.00 96.12 87 HIS A C 1
ATOM 645 O O . HIS A 1 87 ? -13.551 5.176 3.877 1.00 96.12 87 HIS A O 1
ATOM 651 N N . HIS A 1 88 ? -15.658 4.622 3.303 1.00 95.56 88 HIS A N 1
ATOM 652 C CA . HIS A 1 88 ? -15.715 3.369 4.048 1.00 95.56 88 HIS A CA 1
ATOM 653 C C . HIS A 1 88 ? -15.388 2.212 3.107 1.00 95.56 88 HIS A C 1
ATOM 655 O O . HIS A 1 88 ? -16.193 1.901 2.230 1.00 95.56 88 HIS A O 1
ATOM 661 N N . LEU A 1 89 ? -14.211 1.611 3.267 1.00 95.75 89 LEU A N 1
ATOM 662 C CA . LEU A 1 89 ? -13.740 0.522 2.414 1.00 95.75 89 LEU A CA 1
ATOM 663 C C . LEU A 1 89 ? -13.902 -0.828 3.117 1.00 95.75 89 LEU A C 1
ATOM 665 O O . LEU A 1 89 ? -13.539 -0.978 4.287 1.00 95.75 89 LEU A O 1
ATOM 669 N N . VAL A 1 90 ? -14.403 -1.817 2.383 1.00 95.75 90 VAL A N 1
ATOM 670 C CA . VAL A 1 90 ? -14.701 -3.188 2.828 1.00 95.75 90 VAL A CA 1
ATOM 671 C C . VAL A 1 90 ? -14.011 -4.212 1.911 1.00 95.75 90 VAL A C 1
ATOM 673 O O . VAL A 1 90 ? -13.408 -3.820 0.910 1.00 95.75 90 VAL A O 1
ATOM 676 N N . PRO A 1 91 ? -14.027 -5.529 2.217 1.00 96.81 91 PRO A N 1
ATOM 677 C CA . PRO A 1 91 ? -13.295 -6.508 1.424 1.00 96.81 91 PRO A CA 1
ATOM 678 C C . PRO A 1 91 ? -13.735 -6.491 -0.038 1.00 96.81 91 PRO A C 1
ATOM 680 O O . PRO A 1 91 ? -14.924 -6.589 -0.335 1.00 96.81 91 PRO A O 1
ATOM 683 N N . GLY A 1 92 ? -12.764 -6.391 -0.943 1.00 96.88 92 GLY A N 1
ATOM 684 C CA . GLY A 1 92 ? -13.007 -6.236 -2.375 1.00 96.88 92 GLY A CA 1
ATOM 685 C C . GLY A 1 92 ? -12.776 -4.825 -2.913 1.00 96.88 92 GLY A C 1
ATOM 686 O O . GLY A 1 92 ? -12.582 -4.678 -4.121 1.00 96.88 92 GLY A O 1
ATOM 687 N N . ASP A 1 93 ? -12.738 -3.814 -2.044 1.00 98.12 93 ASP A N 1
ATOM 688 C CA . ASP A 1 93 ? -12.504 -2.434 -2.455 1.00 98.12 93 ASP A CA 1
ATOM 689 C C . ASP A 1 93 ? -11.027 -2.155 -2.745 1.00 98.12 93 ASP A C 1
ATOM 691 O O . ASP A 1 93 ? -10.110 -2.714 -2.131 1.00 98.12 93 ASP A O 1
ATOM 695 N N . TYR A 1 94 ? -10.811 -1.239 -3.686 1.00 97.69 94 TYR A N 1
ATOM 696 C CA . TYR A 1 94 ? -9.504 -0.767 -4.118 1.00 97.69 94 TYR A CA 1
ATOM 697 C C . TYR A 1 94 ? -9.383 0.736 -3.872 1.00 97.69 94 TYR A C 1
ATOM 699 O O . TYR A 1 94 ? -10.254 1.508 -4.273 1.00 97.69 94 TYR A O 1
ATOM 707 N N . ALA A 1 95 ? -8.273 1.146 -3.268 1.00 96.94 95 ALA A N 1
ATOM 708 C CA . ALA A 1 95 ? -7.900 2.539 -3.094 1.00 96.94 95 ALA A CA 1
ATOM 709 C C . ALA A 1 95 ? -6.531 2.798 -3.717 1.00 96.94 95 ALA A C 1
ATOM 711 O O . ALA A 1 95 ? -5.599 2.009 -3.556 1.00 96.94 95 ALA A O 1
ATOM 712 N N . PHE A 1 96 ? -6.417 3.930 -4.401 1.00 97.88 96 PHE A N 1
ATOM 713 C CA . PHE A 1 96 ? -5.176 4.415 -4.979 1.00 97.88 96 PHE A CA 1
ATOM 714 C C . PHE A 1 96 ? -4.865 5.794 -4.416 1.00 97.88 96 PHE A C 1
ATOM 716 O O . PHE A 1 96 ? -5.726 6.672 -4.424 1.00 97.88 96 PHE A O 1
ATOM 723 N N . PHE A 1 97 ? -3.641 5.961 -3.935 1.00 97.19 97 PHE A N 1
ATOM 724 C CA . PHE A 1 97 ? -3.143 7.169 -3.298 1.00 97.19 97 PHE A CA 1
ATOM 725 C C . PHE A 1 97 ? -2.081 7.776 -4.216 1.00 97.19 97 PHE A C 1
ATOM 727 O O . PHE A 1 97 ? -0.918 7.364 -4.143 1.00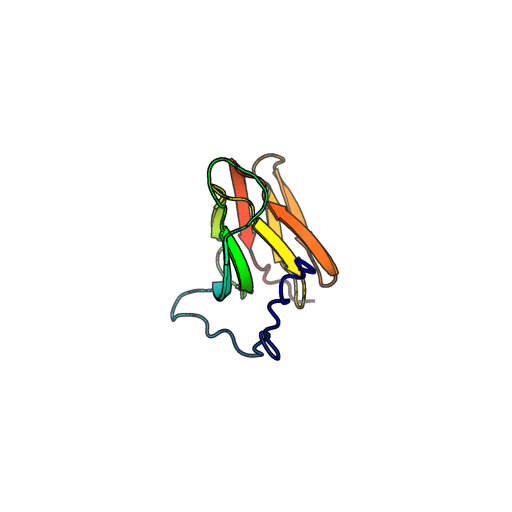 97.19 97 PHE A O 1
ATOM 734 N N . PRO A 1 98 ? -2.466 8.717 -5.101 1.00 97.62 98 PRO A N 1
ATOM 735 C CA . PRO A 1 98 ? -1.505 9.388 -5.955 1.00 97.62 98 PRO A CA 1
ATOM 736 C C . PRO A 1 98 ? -0.506 10.228 -5.166 1.00 97.62 98 PRO A C 1
ATOM 738 O O . PRO A 1 98 ? -0.824 10.709 -4.070 1.00 97.62 98 PRO A O 1
ATOM 741 N N . VAL A 1 99 ? 0.680 10.464 -5.735 1.00 97.81 99 VAL A N 1
ATOM 742 C CA . VAL A 1 99 ? 1.654 11.407 -5.164 1.00 97.81 99 VAL A CA 1
ATOM 743 C C . VAL A 1 99 ? 0.976 12.750 -4.879 1.00 97.81 99 VAL A C 1
ATOM 745 O O . VAL A 1 99 ? 0.299 13.326 -5.730 1.00 97.81 99 VAL A O 1
ATOM 748 N N . GLY A 1 100 ? 1.175 13.256 -3.663 1.00 97.19 100 GLY A N 1
ATOM 749 C CA . GLY A 1 100 ? 0.555 14.481 -3.159 1.00 97.19 100 GLY A CA 1
ATOM 750 C C . GLY A 1 100 ? -0.739 14.263 -2.372 1.00 97.19 100 GLY A C 1
ATOM 751 O O . GLY A 1 100 ? -1.220 15.214 -1.757 1.00 97.19 100 GLY A O 1
ATOM 752 N N . SER A 1 101 ? -1.282 13.041 -2.333 1.00 97.12 101 SER A N 1
ATOM 753 C CA . SER A 1 101 ? -2.456 12.728 -1.510 1.00 97.12 101 SER A CA 1
ATOM 754 C C . SER A 1 101 ? -2.174 12.936 -0.024 1.00 97.12 101 SER A C 1
ATOM 756 O O . SER A 1 101 ? -1.095 12.598 0.477 1.00 97.12 101 SER A O 1
ATOM 758 N N . GLN A 1 102 ? -3.177 13.446 0.687 1.00 97.12 102 GLN A N 1
ATOM 759 C CA . GLN A 1 102 ? -3.193 13.559 2.142 1.00 97.12 102 GLN A CA 1
ATOM 760 C C . GLN A 1 102 ? -4.470 12.917 2.663 1.00 97.12 102 GLN A C 1
ATOM 762 O O . GLN A 1 102 ? -5.562 13.215 2.178 1.00 97.12 102 GLN A O 1
ATOM 767 N N . VAL A 1 103 ? -4.321 11.998 3.612 1.00 95.81 103 VAL A N 1
ATOM 768 C CA . VAL A 1 103 ? -5.447 11.230 4.144 1.00 95.81 103 VAL A CA 1
ATOM 769 C C . VAL A 1 103 ? -5.333 11.040 5.646 1.00 95.81 103 VAL A C 1
ATOM 771 O O . VAL A 1 103 ? -4.232 11.037 6.205 1.00 95.81 103 VAL A O 1
ATOM 774 N N . GLN A 1 104 ? -6.470 10.779 6.285 1.00 94.19 104 GLN A N 1
ATOM 775 C CA . GLN A 1 104 ? -6.509 10.226 7.636 1.00 94.19 104 GLN A CA 1
ATOM 776 C C . GLN A 1 104 ? -7.157 8.856 7.603 1.00 94.19 104 GLN A C 1
ATOM 778 O O . GLN A 1 104 ? -8.277 8.687 7.127 1.00 94.19 104 GLN A O 1
ATOM 783 N N . VAL A 1 105 ? -6.437 7.878 8.129 1.00 89.62 105 VAL A N 1
ATOM 784 C CA . VAL A 1 105 ? -6.857 6.486 8.142 1.00 89.62 105 VAL A CA 1
ATOM 785 C C . VAL A 1 105 ? -7.287 6.121 9.550 1.00 89.62 105 VAL A C 1
ATOM 787 O O . VAL A 1 105 ? -6.502 6.252 10.491 1.00 89.62 105 VAL A O 1
ATOM 790 N N . CYS A 1 106 ? -8.514 5.642 9.716 1.00 84.19 106 CYS A N 1
ATOM 791 C CA . CYS A 1 106 ? -8.983 5.146 10.999 1.00 84.19 106 CYS A CA 1
ATOM 792 C C . CYS A 1 106 ? -9.789 3.859 10.845 1.00 84.19 106 CYS A C 1
ATOM 794 O O . CYS A 1 106 ? -10.362 3.550 9.802 1.00 84.19 106 CYS A O 1
ATOM 796 N N . LEU A 1 107 ? -9.809 3.082 11.920 1.00 78.00 107 LEU A N 1
ATOM 797 C CA . LEU A 1 107 ? -10.736 1.977 12.067 1.00 78.00 107 LEU A CA 1
ATOM 798 C C . LEU A 1 107 ? -11.825 2.435 13.034 1.00 78.00 107 LEU A C 1
ATOM 800 O O . LEU A 1 107 ? -11.513 2.650 14.212 1.00 78.00 107 LEU A O 1
ATOM 804 N N . PRO A 1 108 ? -13.074 2.625 12.578 1.00 65.38 108 PRO A N 1
ATOM 805 C CA . PRO A 1 108 ? -14.127 3.080 13.465 1.00 65.38 108 PRO A CA 1
ATOM 806 C C . PRO A 1 108 ? -14.407 2.008 14.527 1.00 65.38 108 PRO A C 1
ATOM 808 O O . PRO A 1 108 ? -14.538 0.822 14.216 1.00 65.38 108 PRO A O 1
ATOM 811 N N . TYR A 1 109 ? -14.568 2.425 15.786 1.00 56.09 109 TYR A N 1
ATOM 812 C CA . TYR A 1 109 ? -15.159 1.594 16.841 1.00 56.09 109 TYR A CA 1
ATOM 813 C C . TYR A 1 109 ? -16.669 1.466 16.593 1.00 56.09 109 TYR A C 1
ATOM 815 O O . TYR A 1 109 ? -17.478 2.032 17.324 1.00 56.09 109 TYR A O 1
ATOM 823 N N . ARG A 1 110 ? -17.083 0.798 15.515 1.00 55.31 110 ARG A N 1
ATOM 824 C CA . ARG A 1 110 ? -18.503 0.517 15.287 1.00 55.31 110 ARG A CA 1
ATOM 825 C C . ARG A 1 110 ? -18.832 -0.866 15.834 1.00 55.31 110 ARG A C 1
ATOM 827 O O . ARG A 1 110 ? -18.399 -1.878 15.292 1.00 55.31 110 ARG A O 1
ATOM 834 N N . PHE A 1 111 ? -19.583 -0.870 16.932 1.00 36.47 111 PHE A N 1
ATOM 835 C CA . PHE A 1 111 ? -20.389 -2.008 17.356 1.00 36.47 111 PHE A CA 1
ATOM 836 C C . PHE A 1 111 ? -21.559 -2.115 16.370 1.00 36.47 111 PHE A C 1
ATOM 838 O O . PHE A 1 111 ? -22.281 -1.133 16.189 1.00 36.47 111 PHE A O 1
ATOM 845 N N . PHE A 1 112 ? -21.690 -3.256 15.696 1.00 39.75 112 PHE A N 1
ATOM 846 C CA . PHE A 1 112 ? -22.943 -3.635 15.043 1.00 39.75 112 PHE A CA 1
ATOM 847 C C . PHE A 1 112 ? -23.898 -4.201 16.095 1.00 39.75 112 PHE A C 1
ATOM 849 O O . PHE A 1 112 ? -23.397 -4.910 17.001 1.00 39.75 112 PHE A O 1
#

Secondary structure (DSSP, 8-state):
---PPPPP--TT---S--PPPTT-SEEEEEEEEEE--SSSSS--EEEEEEEEE-SSS-EEEE-SS-EEEE--SS-EEEEETTTTEEEEE-TT-EEEE-TT-EEEEE------

Foldseek 3Di:
DPPDDDDDDDPCLDDPDDDAPVPAQKDKAWDDWDFDPPPDPDTDIDIDIDIGGHADDKDKDAAQDKDKDAAQADWKWKQFPVVRDIDIDGHGDMDIAHHGTIIIIHDDPDDD

InterPro domains:
  IPR008579 (S)-ureidoglycine aminohydrolase, cupin domain [PF05899] (61-103)
  IPR010424 Acetate kinase EutQ [PTHR36169] (6-104)
  IPR011051 RmlC-like cupin domain superfamily [SSF51182] (8-104)
  IPR014710 RmlC-like jelly roll fold [G3DSA:2.60.120.10] (4-111)